Protein AF-A0A8T6UN63-F1 (afdb_monomer_lite)

Secondary structure (DSSP, 8-state):
----EEEETTEEEEHHHH---HHHHHHHHHHHHHHHHHHHHHTT---TTTHHHHHHHHHHHHHHHHHHHT---TTTHHHHHHHHHHHHHHHHHHH-

Radius of gyration: 28.33 Å; chains: 1; bounding box: 64×28×72 Å

Structure (mmCIF, N/CA/C/O backbone):
data_AF-A0A8T6UN63-F1
#
_entry.id   AF-A0A8T6UN63-F1
#
loop_
_atom_site.group_PDB
_atom_site.id
_atom_site.type_symbol
_atom_site.label_atom_id
_atom_site.label_alt_id
_atom_site.label_comp_id
_atom_site.label_asym_id
_atom_site.label_entity_id
_atom_site.label_seq_id
_atom_site.pdbx_PDB_ins_code
_atom_site.Cartn_x
_atom_site.Cartn_y
_atom_site.Cartn_z
_atom_site.occupancy
_atom_site.B_iso_or_equiv
_atom_site.auth_seq_id
_atom_site.auth_comp_id
_atom_site.auth_asym_id
_atom_site.auth_atom_id
_atom_site.pdbx_PDB_model_num
ATOM 1 N N . MET A 1 1 ? -19.438 11.155 47.425 1.00 46.38 1 MET A N 1
ATOM 2 C CA . MET A 1 1 ? -19.773 9.715 47.436 1.00 46.38 1 MET A CA 1
ATOM 3 C C . MET A 1 1 ? -19.013 9.091 46.281 1.00 46.38 1 MET A C 1
ATOM 5 O O . MET A 1 1 ? -19.177 9.594 45.179 1.00 46.38 1 MET A O 1
ATOM 9 N N . SER A 1 2 ? -18.138 8.110 46.519 1.00 63.22 2 SER A N 1
ATOM 10 C CA . SER A 1 2 ? -17.512 7.339 45.436 1.00 63.22 2 SER A CA 1
ATOM 11 C C . SER A 1 2 ? -18.306 6.053 45.213 1.00 63.22 2 SER A C 1
ATOM 13 O O . SER A 1 2 ? -18.724 5.399 46.174 1.00 63.22 2 SER A O 1
ATOM 15 N N . LEU A 1 3 ? -18.579 5.740 43.949 1.00 70.25 3 LEU A N 1
ATOM 16 C CA . LEU A 1 3 ? -19.266 4.520 43.545 1.00 70.25 3 LEU A CA 1
ATOM 17 C C . LEU A 1 3 ? -18.230 3.391 43.503 1.00 70.25 3 LEU A C 1
ATOM 19 O O . LEU A 1 3 ? -17.382 3.381 42.624 1.00 70.25 3 LEU A O 1
ATOM 23 N N . LYS A 1 4 ? -18.280 2.466 44.468 1.00 71.25 4 LYS A N 1
ATOM 24 C CA . LYS A 1 4 ? -17.261 1.405 44.608 1.00 71.25 4 LYS A CA 1
ATOM 25 C C . LYS A 1 4 ? -17.490 0.190 43.706 1.00 71.25 4 LYS A C 1
ATOM 27 O O . LYS A 1 4 ? -16.554 -0.553 43.437 1.00 71.25 4 LYS A O 1
ATOM 32 N N . ALA A 1 5 ? -18.736 -0.047 43.307 1.00 77.12 5 ALA A N 1
ATOM 33 C CA . ALA A 1 5 ? -19.117 -1.118 42.397 1.00 77.12 5 ALA A CA 1
ATOM 34 C C . ALA A 1 5 ? -20.530 -0.865 41.859 1.00 77.12 5 ALA A C 1
ATOM 36 O O . ALA A 1 5 ? -21.366 -0.290 42.564 1.00 77.12 5 ALA A O 1
ATOM 37 N N . ALA A 1 6 ? -20.797 -1.331 40.642 1.00 81.56 6 ALA A N 1
ATOM 38 C CA . ALA A 1 6 ? -22.135 -1.421 40.071 1.00 81.56 6 ALA A CA 1
ATOM 39 C C . ALA A 1 6 ? -22.486 -2.893 39.827 1.00 81.56 6 ALA A C 1
ATOM 41 O O . ALA A 1 6 ? -21.620 -3.690 39.478 1.00 81.56 6 ALA A O 1
ATOM 42 N N . TYR A 1 7 ? -23.747 -3.258 40.037 1.00 84.75 7 TYR A N 1
ATOM 43 C CA . TYR A 1 7 ? -24.260 -4.576 39.676 1.00 84.75 7 TYR A CA 1
ATOM 44 C C . TYR A 1 7 ? -25.117 -4.431 38.425 1.00 84.75 7 TYR A C 1
ATOM 46 O O . TYR A 1 7 ? -26.070 -3.651 38.436 1.00 84.75 7 TYR A O 1
ATOM 54 N N . ASP A 1 8 ? -24.772 -5.170 37.379 1.00 80.94 8 ASP A N 1
ATOM 55 C CA . ASP A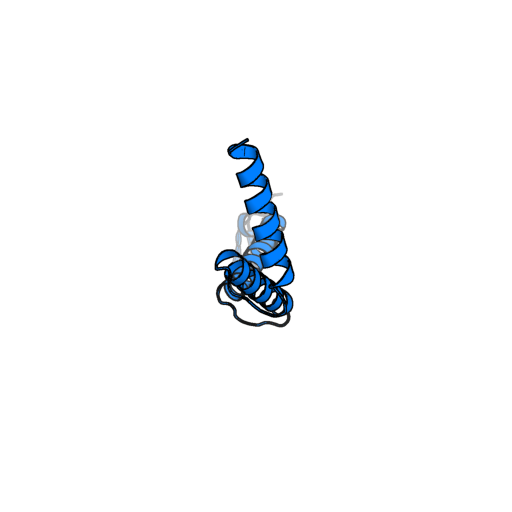 1 8 ? -25.502 -5.197 36.116 1.00 80.94 8 ASP A CA 1
ATOM 56 C C . ASP A 1 8 ? -25.545 -6.632 35.582 1.00 80.94 8 ASP A C 1
ATOM 58 O O . ASP A 1 8 ? -24.508 -7.278 35.474 1.00 80.94 8 ASP A O 1
ATOM 62 N N . ASP A 1 9 ? -26.748 -7.153 35.332 1.00 82.38 9 ASP A N 1
ATOM 63 C CA . ASP A 1 9 ? -27.023 -8.500 34.795 1.00 82.38 9 ASP A CA 1
ATOM 64 C C . ASP A 1 9 ? -26.129 -9.646 35.336 1.00 82.38 9 ASP A C 1
ATOM 66 O O . ASP A 1 9 ? -25.536 -10.431 34.598 1.00 82.38 9 ASP A O 1
ATOM 70 N N . GLY A 1 10 ? -25.974 -9.738 36.662 1.00 86.88 10 GLY A N 1
ATOM 71 C CA . GLY A 1 10 ? -25.146 -10.778 37.291 1.00 86.88 10 GLY A CA 1
ATOM 72 C C . GLY A 1 10 ? -23.646 -10.475 37.357 1.00 86.88 10 GLY A C 1
ATOM 73 O O . GLY A 1 10 ? -22.927 -11.183 38.065 1.00 86.88 10 GLY A O 1
ATOM 74 N N . LEU A 1 11 ? -23.173 -9.414 36.702 1.00 83.38 11 LEU A N 1
ATOM 75 C CA . LEU A 1 11 ? -21.805 -8.914 36.786 1.00 83.38 11 LEU A CA 1
ATOM 76 C C . LEU A 1 11 ? -21.671 -7.841 37.870 1.00 83.38 11 LEU A C 1
ATOM 78 O O . LEU A 1 11 ? -22.459 -6.902 37.963 1.00 83.38 11 LEU A O 1
ATOM 82 N N . ILE A 1 12 ? -20.618 -7.965 38.678 1.00 84.94 12 ILE A N 1
ATOM 83 C CA . ILE A 1 12 ? -20.157 -6.887 39.553 1.00 84.94 12 ILE A CA 1
ATOM 84 C C . ILE A 1 12 ? -19.069 -6.141 38.788 1.00 84.94 12 ILE A C 1
ATOM 86 O O . ILE A 1 12 ? -17.973 -6.666 38.603 1.00 84.94 12 ILE A O 1
ATOM 90 N N . LEU A 1 13 ? -19.389 -4.932 38.344 1.00 82.62 13 LEU A N 1
ATOM 91 C CA . LEU A 1 13 ? -18.455 -4.013 37.710 1.00 82.62 13 LEU A CA 1
ATOM 92 C C . LEU A 1 13 ? -17.720 -3.241 38.803 1.00 82.62 13 LEU A C 1
ATOM 94 O O . LEU A 1 13 ? -18.347 -2.530 39.596 1.00 82.62 13 LEU A O 1
ATOM 98 N N . THR A 1 14 ? -16.400 -3.397 38.868 1.00 83.19 14 THR A N 1
ATOM 99 C CA . THR A 1 14 ? -15.569 -2.643 39.815 1.00 83.19 14 THR A CA 1
ATOM 100 C C . THR A 1 14 ? -15.424 -1.186 39.378 1.00 83.19 14 THR A C 1
ATOM 102 O O . THR A 1 14 ? -15.674 -0.839 38.222 1.00 83.19 14 THR A O 1
ATOM 105 N N . GLU A 1 15 ? -15.016 -0.312 40.300 1.00 80.06 15 GLU A N 1
ATOM 106 C CA . GLU A 1 15 ? -14.759 1.105 40.007 1.00 80.06 15 GLU A CA 1
ATOM 107 C C . GLU A 1 15 ? -13.785 1.285 38.826 1.00 80.06 15 GLU A C 1
ATOM 109 O O . GLU A 1 15 ? -14.018 2.130 37.965 1.00 80.06 15 GLU A O 1
ATOM 114 N N . GLU A 1 16 ? -12.759 0.436 38.715 1.00 77.62 16 GLU A N 1
ATOM 115 C CA . GLU A 1 16 ? -11.789 0.465 37.613 1.00 77.62 16 GLU A CA 1
ATOM 116 C C . GLU A 1 16 ? -12.406 0.062 36.268 1.00 77.62 16 GLU A C 1
ATOM 118 O O . GLU A 1 16 ? -12.065 0.636 35.240 1.00 77.62 16 GLU A O 1
ATOM 123 N N . GLN A 1 17 ? -13.335 -0.898 36.255 1.00 78.31 17 GLN A N 1
ATOM 124 C CA . GLN A 1 17 ? -14.030 -1.316 35.029 1.00 78.31 17 GLN A CA 1
ATOM 125 C C . GLN A 1 17 ? -15.041 -0.269 34.544 1.00 78.31 17 GLN A C 1
ATOM 127 O O . GLN A 1 17 ? -15.370 -0.226 33.361 1.00 78.31 17 GLN A O 1
ATOM 132 N N . LEU A 1 18 ? -15.531 0.576 35.455 1.00 77.94 18 LEU A N 1
ATOM 133 C CA . LEU A 1 18 ? -16.425 1.693 35.149 1.00 77.94 18 LEU A CA 1
ATOM 134 C C . LEU A 1 18 ? -15.664 2.936 34.658 1.00 77.94 18 LEU A C 1
ATOM 136 O O . LEU A 1 18 ? -16.263 3.813 34.033 1.00 77.94 18 LEU A O 1
ATOM 140 N N . GLN A 1 19 ? -14.352 3.016 34.904 1.00 80.06 19 GLN A N 1
ATOM 141 C CA . GLN A 1 19 ? -13.481 4.046 34.338 1.00 80.06 19 GLN A CA 1
ATOM 142 C C . GLN A 1 19 ? -13.089 3.680 32.902 1.00 80.06 19 GLN A C 1
ATOM 144 O O . GLN A 1 19 ? -12.028 3.122 32.633 1.00 80.06 19 GLN A O 1
ATOM 149 N N . LEU A 1 20 ? -13.969 4.010 31.959 1.00 78.94 20 LEU A N 1
ATOM 150 C CA . LEU A 1 20 ? -13.711 3.832 30.533 1.00 78.94 20 LEU A CA 1
ATOM 151 C C . LEU A 1 20 ? -12.783 4.928 29.997 1.00 78.94 20 LEU A C 1
ATOM 153 O O . LEU A 1 20 ? -13.165 6.097 29.919 1.00 78.94 20 LEU A O 1
ATOM 157 N N . ASP A 1 21 ? -11.592 4.529 29.550 1.00 85.75 21 ASP A N 1
ATOM 158 C CA . ASP A 1 21 ? -10.740 5.357 28.695 1.00 85.75 21 ASP A CA 1
ATOM 159 C C . ASP A 1 21 ? -11.244 5.291 27.244 1.00 85.75 21 ASP A C 1
ATOM 161 O O . ASP A 1 21 ? -10.855 4.430 26.449 1.00 85.75 21 ASP A O 1
ATOM 165 N N . LEU A 1 22 ? -12.161 6.199 26.908 1.00 89.06 22 LEU A N 1
ATOM 166 C CA . LEU A 1 22 ? -12.757 6.273 25.573 1.00 89.06 22 LEU A CA 1
ATOM 167 C C . LEU A 1 22 ? -11.722 6.603 24.490 1.00 89.06 22 LEU A C 1
ATOM 169 O O . LEU A 1 22 ? -11.823 6.093 23.373 1.00 89.06 22 LEU A O 1
ATOM 173 N N . GLU A 1 23 ? -10.720 7.423 24.814 1.00 92.25 23 GLU A N 1
ATOM 174 C CA . GLU A 1 23 ? -9.655 7.784 23.875 1.00 92.25 23 GLU A CA 1
ATOM 175 C C . GLU A 1 23 ? -8.740 6.587 23.604 1.00 92.25 23 GLU A C 1
ATOM 177 O O . GLU A 1 23 ? -8.395 6.314 22.451 1.00 92.25 23 GLU A O 1
ATOM 182 N N . GLY A 1 24 ? -8.383 5.841 24.653 1.00 92.62 24 GLY A N 1
ATOM 183 C CA . GLY A 1 24 ? -7.638 4.589 24.547 1.00 92.62 24 GLY A CA 1
ATOM 184 C C . GLY A 1 24 ? -8.373 3.558 23.694 1.00 92.62 24 GLY A C 1
ATOM 185 O O . GLY A 1 24 ? -7.790 2.991 22.770 1.00 92.62 24 GLY A O 1
ATOM 186 N N . PHE A 1 25 ? -9.676 3.381 23.921 1.00 91.88 25 PHE A N 1
ATOM 187 C CA . PHE A 1 25 ? -10.489 2.455 23.135 1.00 91.88 25 PHE A CA 1
ATOM 188 C C . PHE A 1 25 ? -10.557 2.860 21.658 1.00 91.88 25 PHE A C 1
ATOM 190 O O . PHE A 1 25 ? -10.322 2.035 20.774 1.00 91.88 25 PHE A O 1
ATOM 197 N N . GLN A 1 26 ? -10.805 4.142 21.368 1.00 95.19 26 GLN A N 1
ATOM 198 C CA . GLN A 1 26 ? -10.808 4.650 19.996 1.00 95.19 26 GLN A CA 1
ATOM 199 C C . GLN A 1 26 ? -9.467 4.392 19.296 1.00 95.19 26 GLN A C 1
ATOM 201 O O . GLN A 1 26 ? -9.446 3.970 18.136 1.00 95.19 26 GLN A O 1
ATOM 206 N N . ARG A 1 27 ? -8.354 4.599 20.007 1.00 97.12 27 ARG A N 1
ATOM 207 C CA . ARG A 1 27 ? -7.007 4.334 19.495 1.00 97.12 27 ARG A CA 1
ATOM 208 C C . ARG A 1 27 ? -6.810 2.862 19.151 1.00 97.12 27 ARG A C 1
ATOM 210 O O . ARG A 1 27 ? -6.353 2.566 18.052 1.00 97.12 27 ARG A O 1
ATOM 217 N N . THR A 1 28 ? -7.236 1.946 20.020 1.00 96.88 28 THR A N 1
ATOM 218 C CA . THR A 1 28 ? -7.157 0.501 19.754 1.00 96.88 28 THR A CA 1
ATOM 219 C C . THR A 1 28 ? -7.919 0.103 18.487 1.00 96.88 28 THR A C 1
ATOM 221 O O . THR A 1 28 ? -7.413 -0.686 17.691 1.00 96.88 28 THR A O 1
ATOM 224 N N . PHE A 1 29 ? -9.107 0.669 18.243 1.00 97.38 29 PHE A N 1
ATOM 225 C CA . PHE A 1 29 ? -9.850 0.406 17.002 1.00 97.38 29 PHE A CA 1
ATOM 226 C C . PHE A 1 29 ? -9.122 0.923 15.761 1.00 97.38 29 PHE A C 1
ATOM 228 O O . PHE A 1 29 ? -9.066 0.227 14.745 1.00 97.38 29 PHE A O 1
ATOM 235 N N . GLN A 1 30 ? -8.552 2.127 15.834 1.00 97.94 30 GLN A N 1
ATOM 236 C CA . GLN A 1 30 ? -7.774 2.697 14.734 1.00 97.94 30 GLN A CA 1
ATOM 237 C C . GLN A 1 30 ? -6.531 1.852 14.434 1.00 97.94 30 GLN A C 1
ATOM 239 O O . GLN A 1 30 ? -6.264 1.548 13.273 1.00 97.94 30 GLN A O 1
ATOM 244 N N . GLU A 1 31 ? -5.808 1.423 15.466 1.00 98.31 31 GLU A N 1
ATOM 245 C CA . GLU A 1 31 ? -4.642 0.545 15.337 1.00 98.31 31 GLU A CA 1
ATOM 246 C C . GLU A 1 31 ? -5.017 -0.801 14.714 1.00 98.31 31 GLU A C 1
ATOM 248 O O . GLU A 1 31 ? -4.380 -1.231 13.752 1.00 98.31 31 GLU A O 1
ATOM 253 N N . ALA A 1 32 ? -6.093 -1.434 15.189 1.00 98.12 32 ALA A N 1
ATOM 254 C CA . ALA A 1 32 ? -6.579 -2.695 14.636 1.00 98.12 32 ALA A CA 1
ATOM 255 C C . ALA A 1 32 ? -6.950 -2.567 13.149 1.00 98.12 32 ALA A C 1
ATOM 257 O O . ALA A 1 32 ? -6.576 -3.424 12.344 1.00 98.12 32 ALA A O 1
ATOM 258 N N . TYR A 1 33 ? -7.628 -1.478 12.768 1.00 97.38 33 TYR A N 1
ATOM 259 C CA . TYR A 1 33 ? -7.925 -1.184 11.366 1.00 97.38 33 TYR A CA 1
ATOM 260 C C . TYR A 1 33 ? -6.643 -1.032 10.540 1.00 97.38 33 TYR A C 1
ATOM 262 O O . TYR A 1 33 ? -6.511 -1.667 9.495 1.00 97.38 33 TYR A O 1
ATOM 270 N N . LEU A 1 34 ? -5.677 -0.238 11.014 1.00 97.75 34 LEU A N 1
ATOM 271 C CA . LEU A 1 34 ? -4.408 -0.030 10.315 1.00 97.75 34 LEU A CA 1
ATOM 272 C C . LEU A 1 34 ? -3.627 -1.334 10.151 1.00 97.75 34 LEU A C 1
ATOM 274 O O . LEU A 1 34 ? -3.066 -1.575 9.085 1.00 97.75 34 LEU A O 1
ATOM 278 N N . TYR A 1 35 ? -3.611 -2.199 11.165 1.00 98.31 35 TYR A N 1
ATOM 279 C CA . TYR A 1 35 ? -2.966 -3.505 11.068 1.00 98.31 35 TYR A CA 1
ATOM 280 C C . TYR A 1 35 ? -3.635 -4.406 10.036 1.00 98.31 35 TYR A C 1
ATOM 282 O O . TYR A 1 35 ? -2.936 -4.985 9.206 1.00 98.31 35 TYR A O 1
ATOM 290 N N . ALA A 1 36 ? -4.966 -4.494 10.031 1.00 97.25 36 ALA A N 1
ATOM 291 C CA . ALA A 1 36 ? -5.692 -5.281 9.038 1.00 97.25 36 ALA A CA 1
ATOM 292 C C . ALA A 1 36 ? -5.492 -4.728 7.616 1.00 97.25 36 ALA A C 1
ATOM 294 O O . ALA A 1 36 ? -5.206 -5.477 6.679 1.00 97.25 36 ALA A O 1
ATOM 295 N N . PHE A 1 37 ? -5.570 -3.406 7.454 1.00 97.44 37 PHE A N 1
ATOM 296 C CA . PHE A 1 37 ? -5.348 -2.741 6.175 1.00 97.44 37 PHE A CA 1
ATOM 297 C C . PHE A 1 37 ? -3.922 -2.978 5.659 1.00 97.44 37 PHE A C 1
ATOM 299 O O . PHE A 1 37 ? -3.740 -3.432 4.531 1.00 97.44 37 PHE A O 1
ATOM 306 N N . ASN A 1 38 ? -2.908 -2.786 6.505 1.00 96.81 38 ASN A N 1
ATOM 307 C CA . ASN A 1 38 ? -1.516 -3.050 6.145 1.00 96.81 38 ASN A CA 1
ATOM 308 C C . ASN A 1 38 ? -1.270 -4.529 5.840 1.00 96.81 38 ASN A C 1
ATOM 310 O O . ASN A 1 38 ? -0.542 -4.835 4.898 1.00 96.81 38 ASN A O 1
ATOM 314 N N . LEU A 1 39 ? -1.867 -5.452 6.596 1.00 97.62 39 LEU A N 1
ATOM 315 C CA . LEU A 1 39 ? -1.750 -6.884 6.329 1.00 97.62 39 LEU A CA 1
ATOM 316 C C . LEU A 1 39 ? -2.260 -7.219 4.925 1.00 97.62 39 LEU A C 1
ATOM 318 O O . LEU A 1 39 ? -1.559 -7.872 4.156 1.00 97.62 39 LEU A O 1
ATOM 322 N N . THR A 1 40 ? -3.458 -6.744 4.581 1.00 97.75 40 THR A N 1
ATOM 323 C CA . THR A 1 40 ? -4.067 -7.022 3.272 1.00 97.75 40 THR A CA 1
ATOM 324 C C . THR A 1 40 ? -3.283 -6.389 2.127 1.00 97.75 40 THR A C 1
ATOM 326 O O . THR A 1 40 ? -3.074 -7.047 1.110 1.00 97.75 40 THR A O 1
ATOM 329 N N . LEU A 1 41 ? -2.771 -5.168 2.308 1.00 96.19 41 LEU A N 1
ATOM 330 C CA . LEU A 1 41 ? -1.898 -4.519 1.331 1.00 96.19 41 LEU A CA 1
ATOM 331 C C . LEU A 1 41 ? -0.606 -5.299 1.087 1.00 96.19 41 LEU A C 1
ATOM 333 O O . LEU A 1 41 ? -0.283 -5.605 -0.056 1.00 96.19 41 LEU A O 1
ATOM 337 N N . ASN A 1 42 ? 0.123 -5.647 2.150 1.00 95.62 42 ASN A N 1
ATOM 338 C CA . ASN A 1 42 ? 1.404 -6.348 2.023 1.00 95.62 42 ASN A CA 1
ATOM 339 C C . ASN A 1 42 ? 1.236 -7.780 1.497 1.00 95.62 42 ASN A C 1
ATOM 341 O O . ASN A 1 42 ? 2.120 -8.297 0.821 1.00 95.62 42 ASN A O 1
ATOM 345 N N . ALA A 1 43 ? 0.097 -8.417 1.772 1.00 97.12 43 ALA A N 1
ATOM 346 C CA . ALA A 1 43 ? -0.256 -9.711 1.194 1.00 97.12 43 ALA A CA 1
ATOM 347 C C . ALA A 1 43 ? -0.752 -9.615 -0.263 1.00 97.12 43 ALA A C 1
ATOM 349 O O . ALA A 1 43 ? -1.093 -10.642 -0.847 1.00 97.12 43 ALA A O 1
ATOM 350 N N . ALA A 1 44 ? -0.836 -8.405 -0.835 1.00 97.00 44 ALA A N 1
ATOM 351 C CA . ALA A 1 44 ? -1.448 -8.127 -2.134 1.00 97.00 44 ALA A CA 1
ATOM 352 C C . ALA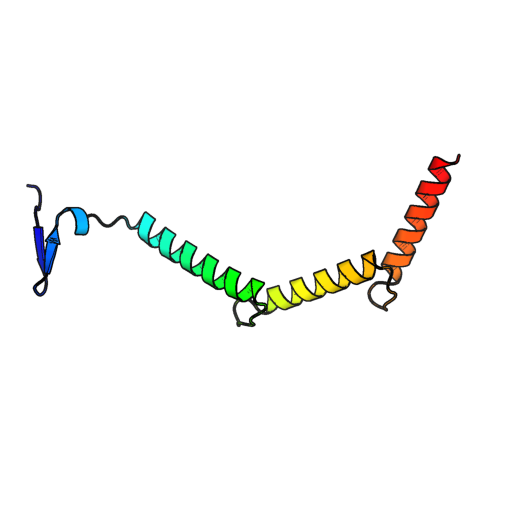 A 1 44 ? -2.878 -8.692 -2.265 1.00 97.00 44 ALA A C 1
ATOM 354 O O . ALA A 1 44 ? -3.301 -9.109 -3.344 1.00 97.00 44 ALA A O 1
ATOM 355 N N . TYR A 1 45 ? -3.626 -8.720 -1.157 1.00 97.81 45 TYR A N 1
ATOM 356 C CA . TYR A 1 45 ? -4.985 -9.243 -1.113 1.00 97.81 45 TYR A CA 1
ATOM 357 C C . TYR A 1 45 ? -5.993 -8.144 -1.491 1.00 97.81 45 TYR A C 1
ATOM 359 O O . TYR A 1 45 ? -6.128 -7.162 -0.747 1.00 97.81 45 TYR A O 1
ATOM 367 N N . PRO A 1 46 ? -6.711 -8.285 -2.622 1.00 97.12 46 PRO A N 1
ATOM 368 C CA . PRO A 1 46 ? -7.543 -7.222 -3.161 1.00 97.12 46 PRO A CA 1
ATOM 369 C C . PRO A 1 46 ? -8.871 -7.095 -2.416 1.00 97.12 46 PRO A C 1
ATOM 371 O O . PRO A 1 46 ? -9.657 -8.038 -2.322 1.00 97.12 46 PRO A O 1
ATOM 374 N N . LEU A 1 47 ? -9.140 -5.884 -1.948 1.00 97.50 47 LEU A N 1
ATOM 375 C CA . LEU A 1 47 ? -10.374 -5.459 -1.299 1.00 97.50 47 LEU A CA 1
ATOM 376 C C . LEU A 1 47 ? -10.846 -4.134 -1.921 1.00 97.50 47 LEU A C 1
ATOM 378 O O . LEU A 1 47 ? -10.013 -3.376 -2.431 1.00 97.50 47 LEU A O 1
ATOM 382 N N . PRO A 1 48 ? -12.152 -3.813 -1.886 1.00 97.50 48 PRO A N 1
ATOM 383 C CA . PRO A 1 48 ? -12.667 -2.542 -2.405 1.00 97.50 48 PRO A CA 1
ATOM 384 C C . PRO A 1 48 ? -11.924 -1.314 -1.861 1.00 97.50 48 PRO A C 1
ATOM 386 O O . PRO A 1 48 ? -11.690 -0.352 -2.588 1.00 97.50 48 PRO A O 1
ATOM 389 N N . GLU A 1 49 ? -11.507 -1.374 -0.599 1.00 94.62 49 GLU A N 1
ATOM 390 C CA . GLU A 1 49 ? -10.828 -0.302 0.121 1.00 94.62 49 GLU A CA 1
ATOM 391 C C . GLU A 1 49 ? -9.364 -0.118 -0.309 1.00 94.62 49 GLU A C 1
ATOM 393 O O . GLU A 1 49 ? -8.805 0.959 -0.106 1.00 94.62 49 GLU A O 1
ATOM 398 N N . ASN A 1 50 ? -8.721 -1.144 -0.884 1.00 96.38 50 ASN A N 1
ATOM 399 C CA . ASN A 1 50 ? -7.272 -1.150 -1.124 1.00 96.38 50 ASN A CA 1
ATOM 400 C C . ASN A 1 50 ? -6.859 -1.428 -2.586 1.00 96.38 50 ASN A C 1
ATOM 402 O O . ASN A 1 50 ? -5.698 -1.217 -2.939 1.00 96.38 50 ASN A O 1
ATOM 406 N N . ILE A 1 51 ? -7.785 -1.849 -3.456 1.00 97.75 51 ILE A N 1
ATOM 407 C CA . ILE A 1 51 ? -7.468 -2.317 -4.815 1.00 97.75 51 ILE A CA 1
ATOM 408 C C . ILE A 1 51 ? -6.784 -1.251 -5.677 1.00 97.75 51 ILE A C 1
ATOM 410 O O . ILE A 1 51 ? -5.853 -1.555 -6.420 1.00 97.75 51 ILE A O 1
ATOM 414 N N . ILE A 1 52 ? -7.195 0.013 -5.552 1.00 98.00 52 ILE A N 1
ATOM 415 C CA . ILE A 1 52 ? -6.586 1.122 -6.300 1.00 98.00 52 ILE A CA 1
ATOM 416 C C . ILE A 1 52 ? -5.118 1.290 -5.895 1.00 98.00 52 ILE A C 1
ATOM 418 O O . ILE A 1 52 ? -4.257 1.451 -6.759 1.00 98.00 52 ILE A O 1
ATOM 422 N N . LEU A 1 53 ? -4.826 1.201 -4.595 1.00 97.62 53 LEU A N 1
ATOM 423 C CA . LEU A 1 53 ? -3.472 1.337 -4.070 1.00 97.62 53 LEU A CA 1
ATOM 424 C C . LEU A 1 53 ? -2.584 0.164 -4.501 1.00 97.62 53 LEU A C 1
ATOM 426 O O . LEU A 1 53 ? -1.445 0.389 -4.900 1.00 97.62 53 LEU A O 1
ATOM 430 N N . LEU A 1 54 ? -3.115 -1.063 -4.500 1.00 98.19 54 LEU A N 1
ATOM 431 C CA . LEU A 1 54 ? -2.396 -2.240 -4.999 1.00 98.19 54 LEU A CA 1
ATOM 432 C C . LEU A 1 54 ? -2.014 -2.095 -6.476 1.00 98.19 54 LEU A C 1
ATOM 434 O O . LEU A 1 54 ? -0.871 -2.356 -6.846 1.00 98.19 54 LEU A O 1
ATOM 438 N N . LEU A 1 55 ? -2.941 -1.636 -7.321 1.00 98.12 55 LEU A N 1
ATOM 439 C CA . LEU A 1 55 ? -2.674 -1.432 -8.748 1.00 98.12 55 LEU A CA 1
ATOM 440 C C . LEU A 1 55 ? -1.630 -0.335 -8.987 1.00 98.12 55 LEU A C 1
ATOM 442 O O . LEU A 1 55 ? -0.729 -0.506 -9.808 1.00 98.12 55 LEU A O 1
ATOM 446 N N . GLN A 1 56 ? -1.727 0.780 -8.260 1.00 97.69 56 GLN A N 1
ATOM 447 C CA . GLN A 1 56 ? -0.762 1.877 -8.352 1.00 97.69 56 GLN A CA 1
ATOM 448 C C . GLN A 1 56 ? 0.630 1.454 -7.875 1.00 97.69 56 GLN A C 1
ATOM 450 O O . GLN A 1 56 ? 1.617 1.737 -8.556 1.00 97.69 56 GLN A O 1
ATOM 455 N N . GLY A 1 57 ? 0.705 0.758 -6.7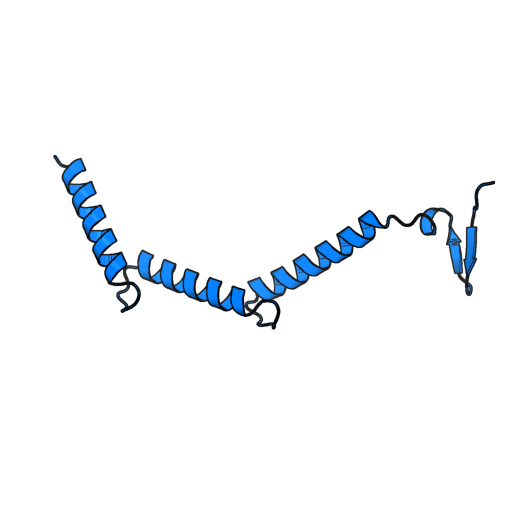37 1.00 97.12 57 GLY A N 1
ATOM 456 C CA . GLY A 1 57 ? 1.948 0.226 -6.183 1.00 97.12 57 GLY A CA 1
ATOM 457 C C . GLY A 1 57 ? 2.608 -0.762 -7.138 1.00 97.12 57 GLY A C 1
ATOM 458 O O . GLY A 1 57 ? 3.750 -0.553 -7.535 1.00 97.12 57 GLY A O 1
ATOM 459 N N . GLY A 1 58 ? 1.857 -1.760 -7.611 1.00 96.56 58 GLY A N 1
ATOM 460 C CA . GLY A 1 58 ? 2.369 -2.755 -8.553 1.00 96.56 58 GLY A CA 1
ATOM 461 C C . GLY A 1 58 ? 2.843 -2.144 -9.875 1.00 96.56 58 GLY A C 1
ATOM 462 O O . GLY A 1 58 ? 3.907 -2.505 -10.377 1.00 96.56 58 GLY A O 1
ATOM 463 N N . HIS A 1 59 ? 2.107 -1.171 -10.424 1.00 96.00 59 HIS A N 1
ATOM 464 C CA . HIS A 1 59 ? 2.555 -0.448 -11.616 1.00 96.00 59 HIS A CA 1
ATOM 465 C C . HIS A 1 59 ? 3.863 0.309 -11.362 1.00 96.00 59 HIS A C 1
ATOM 467 O O . HIS A 1 59 ? 4.795 0.212 -12.161 1.00 96.00 59 HIS A O 1
ATOM 473 N N . LYS A 1 60 ? 3.947 1.040 -10.244 1.00 95.81 60 LYS A N 1
ATOM 474 C CA . LYS A 1 60 ? 5.142 1.797 -9.868 1.00 95.81 60 LYS A CA 1
ATOM 475 C C . LYS A 1 60 ? 6.353 0.882 -9.693 1.00 95.81 60 LYS A C 1
ATOM 477 O O . LYS A 1 60 ? 7.409 1.180 -10.239 1.00 95.81 60 LYS A O 1
ATOM 482 N N . GLU A 1 61 ? 6.203 -0.227 -8.977 1.00 96.12 61 GLU A N 1
ATOM 483 C CA . GLU A 1 61 ? 7.281 -1.192 -8.751 1.00 96.12 61 GLU A CA 1
ATOM 484 C C . GLU A 1 61 ? 7.775 -1.811 -10.061 1.00 96.12 61 GLU A C 1
ATOM 486 O O . GLU A 1 61 ? 8.982 -1.874 -10.297 1.00 96.12 61 GLU A O 1
ATOM 491 N N . ALA A 1 62 ? 6.860 -2.207 -10.951 1.00 94.75 62 ALA A N 1
ATOM 492 C CA . ALA A 1 62 ? 7.215 -2.746 -12.261 1.00 94.75 62 ALA A CA 1
ATOM 493 C C . ALA A 1 62 ? 7.935 -1.708 -13.135 1.00 94.75 62 ALA A C 1
ATOM 495 O O . ALA A 1 62 ? 8.939 -2.022 -13.779 1.00 94.75 62 ALA A O 1
ATOM 496 N N . TYR A 1 63 ? 7.443 -0.468 -13.134 1.00 94.50 63 TYR A N 1
ATOM 497 C CA . TYR A 1 63 ? 8.061 0.645 -13.844 1.00 94.50 63 TYR A CA 1
ATOM 498 C C . TYR A 1 63 ? 9.478 0.925 -13.323 1.00 94.50 63 TYR A C 1
ATOM 500 O O . TYR A 1 63 ? 10.425 0.991 -14.110 1.00 94.50 63 TYR A O 1
ATOM 508 N N . ASP A 1 64 ? 9.638 1.041 -12.002 1.00 94.38 64 ASP A N 1
ATOM 509 C CA . ASP A 1 64 ? 10.920 1.321 -11.357 1.00 94.38 64 ASP A CA 1
ATOM 510 C C . ASP A 1 64 ? 11.916 0.176 -11.619 1.00 94.38 64 ASP A C 1
ATOM 512 O O . ASP A 1 64 ? 13.078 0.426 -11.952 1.00 94.38 64 ASP A O 1
ATOM 516 N N . LEU A 1 65 ? 11.466 -1.082 -11.553 1.00 95.19 65 LEU A N 1
ATOM 517 C CA . LEU A 1 65 ? 12.284 -2.249 -11.882 1.00 95.19 65 LEU A CA 1
ATOM 518 C C . LEU A 1 65 ? 12.764 -2.214 -13.336 1.00 95.19 65 LEU A C 1
ATOM 520 O O . LEU A 1 65 ? 13.959 -2.361 -13.589 1.00 95.19 65 LEU A O 1
ATOM 524 N N . ALA A 1 66 ? 11.859 -2.010 -14.292 1.00 94.38 66 ALA A N 1
ATOM 525 C CA . ALA A 1 66 ? 12.205 -2.007 -15.709 1.00 94.38 66 ALA A CA 1
ATOM 526 C C . ALA A 1 66 ? 13.120 -0.829 -16.078 1.00 94.38 66 ALA A C 1
ATOM 528 O O . ALA A 1 66 ? 14.091 -1.017 -16.817 1.00 94.38 66 ALA A O 1
ATOM 529 N N . LEU A 1 67 ? 12.884 0.357 -15.506 1.00 93.25 67 LEU A N 1
ATOM 530 C CA . LEU A 1 67 ? 13.773 1.504 -15.666 1.00 93.25 67 LEU A CA 1
ATOM 531 C C . LEU A 1 67 ? 15.174 1.178 -15.133 1.00 93.25 67 LEU A C 1
ATOM 533 O O . LEU A 1 67 ? 16.161 1.350 -15.849 1.00 93.25 67 LEU A O 1
ATOM 537 N N . ASN A 1 68 ? 15.284 0.674 -13.903 1.00 92.81 68 ASN A N 1
ATOM 538 C CA . ASN A 1 68 ? 16.572 0.367 -13.275 1.00 92.81 68 ASN A CA 1
ATOM 539 C C . ASN A 1 68 ? 17.324 -0.763 -13.989 1.00 92.81 68 ASN A C 1
ATOM 541 O O . ASN A 1 68 ? 18.524 -0.641 -14.217 1.00 92.81 68 ASN A O 1
ATOM 545 N N . ALA A 1 69 ? 16.620 -1.808 -14.422 1.00 94.50 69 ALA A N 1
ATOM 546 C CA . ALA A 1 69 ? 17.197 -2.911 -15.185 1.00 94.50 69 ALA A CA 1
ATOM 547 C C . ALA A 1 69 ? 17.524 -2.544 -16.646 1.00 94.50 69 ALA A C 1
ATOM 549 O O . ALA A 1 69 ? 18.166 -3.324 -17.345 1.00 94.50 69 ALA A O 1
ATOM 550 N N . GLY A 1 70 ? 17.092 -1.372 -17.126 1.00 92.94 70 GLY A N 1
ATOM 551 C CA . GLY A 1 70 ? 17.326 -0.948 -18.505 1.00 92.94 70 GLY A CA 1
ATOM 552 C C . GLY A 1 70 ? 16.485 -1.705 -19.533 1.00 92.94 70 GLY A C 1
ATOM 553 O O . GLY A 1 70 ? 16.872 -1.766 -20.697 1.00 92.94 70 GLY A O 1
ATOM 554 N N . VAL A 1 71 ? 15.364 -2.303 -19.116 1.00 93.31 71 VAL A N 1
ATOM 555 C CA . VAL A 1 71 ? 14.518 -3.145 -19.970 1.00 93.31 71 VAL A CA 1
ATOM 556 C C . VAL A 1 71 ? 13.616 -2.259 -20.837 1.00 93.31 71 VAL A C 1
ATOM 558 O O . VAL A 1 71 ? 12.769 -1.544 -20.297 1.00 93.31 71 VAL A O 1
ATOM 561 N N . PRO A 1 72 ? 13.754 -2.286 -22.176 1.00 91.50 72 PRO A N 1
ATOM 562 C CA . PRO A 1 72 ? 12.949 -1.452 -23.060 1.00 91.50 72 PRO A CA 1
ATOM 563 C C . PRO A 1 72 ? 11.483 -1.890 -23.101 1.00 91.50 72 PRO A C 1
ATOM 565 O O . PRO A 1 72 ? 11.175 -3.051 -23.364 1.00 91.50 72 PRO A O 1
ATOM 568 N N . SER A 1 73 ? 10.575 -0.933 -22.934 1.00 92.44 73 SER A N 1
ATOM 569 C CA . SER A 1 73 ? 9.144 -1.089 -23.202 1.00 92.44 73 SER A CA 1
ATOM 570 C C . SER A 1 73 ? 8.568 0.226 -23.744 1.00 92.44 73 SER A C 1
ATOM 572 O O . SER A 1 73 ? 9.193 1.277 -23.554 1.00 92.44 73 SER A O 1
ATOM 574 N N . PRO A 1 74 ? 7.396 0.211 -24.409 1.00 91.75 74 PRO A N 1
ATOM 575 C CA . PRO A 1 74 ? 6.767 1.431 -24.921 1.00 91.75 74 PRO A CA 1
ATOM 576 C C . PRO A 1 74 ? 6.603 2.524 -23.857 1.00 91.75 74 PRO A C 1
ATOM 578 O O . PRO A 1 74 ? 6.831 3.697 -24.143 1.00 91.75 74 PRO A O 1
ATOM 581 N N . ASP A 1 75 ? 6.301 2.130 -22.619 1.00 88.38 75 ASP A N 1
ATOM 582 C CA . ASP A 1 75 ? 6.032 3.054 -21.514 1.00 88.38 75 ASP A CA 1
ATOM 583 C C . ASP A 1 75 ? 7.306 3.679 -20.911 1.00 88.38 75 ASP A C 1
ATOM 585 O O . ASP A 1 75 ? 7.240 4.702 -20.229 1.00 88.38 75 ASP A O 1
ATOM 589 N N . ILE A 1 76 ? 8.484 3.081 -21.142 1.00 93.12 76 ILE A N 1
ATOM 590 C CA . ILE A 1 76 ? 9.722 3.412 -20.406 1.00 93.12 76 ILE A CA 1
ATOM 591 C C . ILE A 1 76 ? 10.863 3.840 -21.341 1.00 93.12 76 ILE A C 1
ATOM 593 O O . ILE A 1 76 ? 11.780 4.546 -20.916 1.00 93.12 76 ILE A O 1
ATOM 597 N N . ILE A 1 77 ? 10.803 3.499 -22.633 1.00 94.38 77 ILE A N 1
ATOM 598 C CA . ILE A 1 77 ? 11.884 3.746 -23.602 1.00 94.38 77 ILE A CA 1
ATOM 599 C C . ILE A 1 77 ? 12.338 5.212 -23.649 1.00 94.38 77 ILE A C 1
ATOM 601 O O . ILE A 1 77 ? 13.536 5.491 -23.670 1.00 94.38 77 ILE A O 1
ATOM 605 N N . ALA A 1 78 ? 11.403 6.162 -23.577 1.00 94.81 78 ALA A N 1
ATOM 606 C CA . ALA A 1 78 ? 11.727 7.587 -23.564 1.00 94.81 78 ALA A CA 1
ATOM 607 C C . ALA A 1 78 ? 12.552 7.988 -22.328 1.00 94.81 78 ALA A C 1
ATOM 609 O O . ALA A 1 78 ? 13.455 8.821 -22.417 1.00 94.81 78 ALA A O 1
ATOM 610 N N . ASN A 1 79 ? 12.267 7.382 -21.173 1.00 94.19 79 ASN A N 1
ATOM 611 C CA . ASN A 1 79 ? 12.978 7.652 -19.927 1.00 94.19 79 ASN A CA 1
ATOM 612 C C . ASN A 1 79 ? 14.356 6.980 -19.906 1.00 94.19 79 ASN A C 1
ATOM 614 O O . ASN A 1 79 ? 15.308 7.595 -19.428 1.00 94.19 79 ASN A O 1
ATOM 618 N N . LEU A 1 80 ? 14.496 5.788 -20.497 1.00 95.12 80 LEU A N 1
ATOM 619 C CA . LEU A 1 80 ? 15.798 5.137 -20.686 1.00 95.12 80 LEU A CA 1
ATOM 620 C C . LEU A 1 80 ? 16.734 5.976 -21.558 1.00 95.12 80 LEU A C 1
ATOM 622 O O . LEU A 1 80 ? 17.880 6.208 -21.178 1.00 95.12 80 LEU A O 1
ATOM 626 N N . ILE A 1 81 ? 16.233 6.492 -22.686 1.00 95.62 81 ILE A N 1
ATOM 627 C CA . ILE A 1 81 ? 17.009 7.374 -23.571 1.00 95.62 81 ILE A CA 1
ATOM 628 C C . ILE A 1 81 ? 17.433 8.642 -22.824 1.00 95.62 81 ILE A C 1
ATOM 630 O O . ILE A 1 81 ? 18.592 9.052 -22.905 1.00 95.62 81 ILE A O 1
ATOM 634 N N . ARG A 1 82 ? 16.519 9.252 -22.058 1.00 94.81 82 ARG A N 1
ATOM 635 C CA . ARG A 1 82 ? 16.832 10.446 -21.263 1.00 94.81 82 ARG A CA 1
ATOM 636 C C . ARG A 1 82 ? 17.912 10.163 -20.220 1.00 94.81 82 ARG A C 1
ATOM 638 O O . ARG A 1 82 ? 18.833 10.965 -20.088 1.00 94.81 82 ARG A O 1
ATOM 645 N N . ARG A 1 83 ? 17.834 9.024 -19.521 1.00 93.56 83 ARG A N 1
ATOM 646 C CA . ARG A 1 83 ? 18.847 8.616 -18.539 1.00 93.56 83 ARG A CA 1
ATOM 647 C C . ARG A 1 83 ? 20.215 8.431 -19.198 1.00 93.56 83 ARG A C 1
ATOM 649 O O . ARG A 1 83 ? 21.175 9.042 -18.746 1.00 93.56 83 ARG A O 1
ATOM 656 N N . ALA A 1 84 ? 20.285 7.691 -20.304 1.00 93.81 84 ALA A N 1
ATOM 657 C CA . ALA A 1 84 ? 21.533 7.473 -21.041 1.00 93.81 84 ALA A CA 1
ATOM 658 C C . ALA A 1 84 ? 22.161 8.787 -21.539 1.00 93.81 84 ALA A C 1
ATOM 660 O O . ALA A 1 84 ? 23.382 8.967 -21.504 1.00 93.81 84 ALA A O 1
ATOM 661 N N . HIS A 1 85 ? 21.327 9.736 -21.977 1.00 96.06 85 HIS A N 1
ATOM 662 C CA . HIS A 1 85 ? 21.792 11.062 -22.368 1.00 96.06 85 HIS A CA 1
ATOM 663 C C . HIS A 1 85 ? 22.421 11.819 -21.192 1.00 96.06 85 HIS A C 1
ATOM 665 O O . HIS A 1 85 ? 23.522 12.351 -21.331 1.00 96.06 85 HIS A O 1
ATOM 671 N N . MET A 1 86 ? 21.762 11.824 -20.029 1.00 95.06 86 MET A N 1
ATOM 672 C CA . MET A 1 86 ? 22.289 12.456 -18.816 1.00 95.06 86 MET A CA 1
ATOM 673 C C . MET A 1 86 ? 23.589 11.795 -18.347 1.00 95.06 86 MET A C 1
ATOM 675 O O . MET A 1 86 ? 24.550 12.497 -18.054 1.00 95.06 86 MET A O 1
ATOM 679 N N . GLU A 1 87 ? 23.654 10.463 -18.339 1.00 94.19 87 GLU A N 1
ATOM 680 C CA . GLU A 1 87 ? 24.860 9.708 -17.971 1.00 94.19 87 GLU A CA 1
ATOM 681 C C .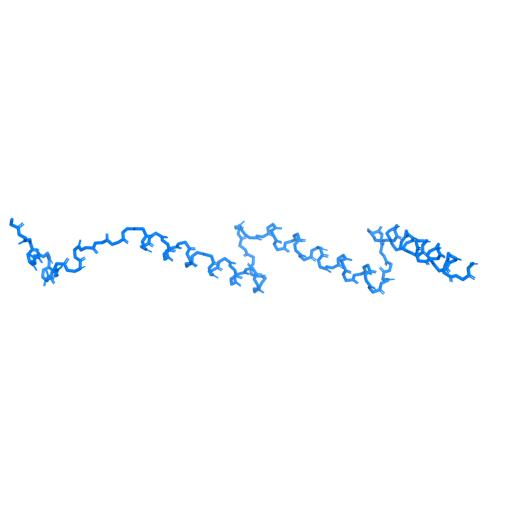 GLU A 1 87 ? 26.047 10.063 -18.881 1.00 94.19 87 GLU A C 1
ATOM 683 O O . GLU A 1 87 ? 27.149 10.317 -18.395 1.00 94.19 87 GLU A O 1
ATOM 688 N N . THR A 1 88 ? 25.816 10.163 -20.195 1.00 94.38 88 THR A N 1
ATOM 689 C CA . THR A 1 88 ? 26.847 10.552 -21.173 1.00 94.38 88 THR A CA 1
ATOM 690 C C . THR A 1 88 ? 27.331 11.984 -20.946 1.00 94.38 88 THR A C 1
ATOM 692 O O . THR A 1 88 ? 28.533 12.244 -20.986 1.00 94.38 88 THR A O 1
ATOM 695 N N . GLN A 1 89 ? 26.413 12.919 -20.685 1.00 96.19 89 GLN A N 1
ATOM 696 C CA . GLN A 1 89 ? 26.763 14.306 -20.367 1.00 96.19 89 GLN A CA 1
ATOM 697 C C . GLN A 1 89 ? 27.586 14.395 -19.081 1.00 96.19 89 GLN A C 1
ATOM 699 O O . GLN A 1 89 ? 28.627 15.050 -19.065 1.00 96.19 89 GLN A O 1
ATOM 704 N N . SER A 1 90 ? 27.159 13.709 -18.018 1.00 95.81 90 SER A N 1
ATOM 705 C CA . SER A 1 90 ? 27.888 13.664 -16.749 1.00 95.81 90 SER A CA 1
ATOM 706 C C . SER A 1 90 ? 29.283 13.065 -16.913 1.00 95.81 90 SER A C 1
ATOM 708 O O . SER A 1 90 ? 30.241 13.597 -16.360 1.00 95.81 90 SER A O 1
ATOM 710 N N . LEU A 1 91 ? 29.417 12.002 -17.710 1.00 94.25 91 LEU A N 1
ATOM 711 C CA . LEU A 1 91 ? 30.710 11.397 -18.007 1.00 94.25 91 LEU A CA 1
ATOM 712 C C . LEU A 1 91 ? 31.616 12.351 -18.795 1.00 94.25 91 LEU A C 1
ATOM 714 O O . LEU A 1 91 ? 32.785 12.500 -18.454 1.00 94.25 91 LEU A O 1
ATOM 718 N N . SER A 1 92 ? 31.079 13.031 -19.812 1.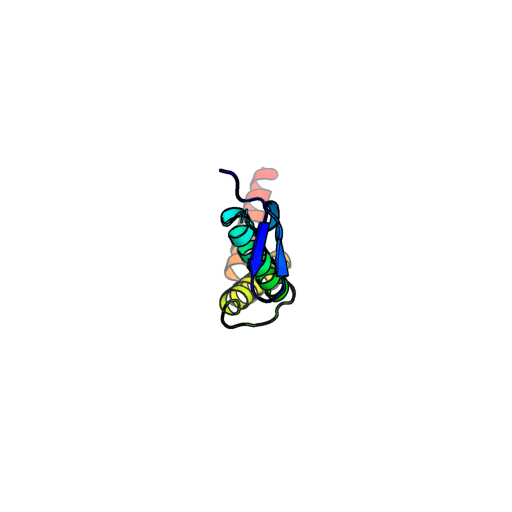00 95.00 92 SER A N 1
ATOM 719 C CA . SER A 1 92 ? 31.839 14.009 -20.596 1.00 95.00 92 SER A CA 1
ATOM 720 C C . SER A 1 92 ? 32.406 15.124 -19.721 1.00 95.00 92 SER A C 1
ATOM 722 O O . SER A 1 92 ? 33.552 15.503 -19.923 1.00 95.00 92 SER A O 1
ATOM 724 N N . LEU A 1 93 ? 31.622 15.624 -18.760 1.00 94.44 93 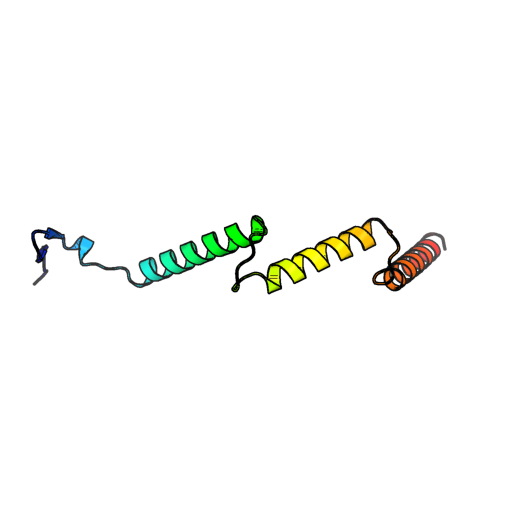LEU A N 1
ATOM 725 C CA . LEU A 1 93 ? 32.047 16.668 -17.822 1.00 94.44 93 LEU A CA 1
ATOM 726 C C . LEU A 1 93 ? 33.106 16.188 -16.823 1.00 94.44 93 LEU A C 1
ATOM 728 O O . LEU A 1 93 ? 33.883 16.993 -16.329 1.00 94.44 93 LEU A O 1
ATOM 732 N N . ALA A 1 94 ? 33.117 14.897 -16.487 1.00 91.25 94 ALA A N 1
ATOM 733 C CA . ALA A 1 94 ? 34.077 14.331 -15.542 1.00 91.25 94 ALA A CA 1
ATOM 734 C C . ALA A 1 94 ? 35.456 14.055 -16.167 1.00 91.25 94 ALA A C 1
ATOM 736 O O . ALA A 1 94 ? 36.435 13.918 -15.435 1.00 91.25 94 ALA A O 1
ATOM 737 N N . ILE A 1 95 ? 35.527 13.917 -17.496 1.00 89.06 95 ILE A N 1
ATOM 738 C CA . ILE A 1 95 ? 36.763 13.597 -18.233 1.00 89.06 95 ILE A CA 1
ATOM 739 C C . ILE A 1 95 ? 37.394 14.856 -18.865 1.00 89.06 95 ILE A C 1
ATOM 741 O O . ILE A 1 95 ? 38.580 14.841 -19.193 1.00 89.06 95 ILE A O 1
ATOM 745 N N . SER A 1 96 ? 36.620 15.932 -19.042 1.00 67.62 96 SER A N 1
ATOM 746 C CA . SER A 1 96 ? 37.089 17.264 -19.464 1.00 67.62 96 SER A CA 1
ATOM 747 C C . SER A 1 96 ? 37.717 18.053 -18.322 1.00 67.62 96 SER A C 1
ATOM 749 O O . SER A 1 96 ? 38.763 18.692 -18.565 1.00 67.62 96 SER A O 1
#

Foldseek 3Di:
DQDQWDDDPNDTQGSVNVPDPPVVVVVVVVVVVVVVLVVCLVVLNDDPVCNVVSVVVVVVVVQVVCLVVVPDDPVCPVVSVVVVVVVVVVVVVVVD

pLDDT: mean 91.22, std 8.87, range [46.38, 98.31]

Sequence (96 aa):
MSLKAAYDDGLILTEEQLQLDLEGFQRTFQEAYLYAFNLTLNAAYPLPENIILLLQGGHKEAYDLALNAGVPSPDIIANLIRRAHMETQSLSLAIS